Protein AF-A0A1H3KE57-F1 (afdb_monomer)

pLDDT: mean 76.34, std 13.46, range [51.5, 89.31]

Mean predicted aligned error: 12.48 Å

Solvent-accessible surface area (backbone atoms only — not comparable to full-atom values): 4970 Å² total; per-residue (Å²): 133,94,80,90,81,76,88,74,80,81,76,78,73,76,74,74,78,76,72,71,78,77,64,76,68,50,71,68,60,53,51,59,50,35,74,57,37,72,88,50,78,67,87,79,56,51,39,70,54,51,51,52,48,47,51,51,65,75,37,92,65,55,73,69,56,34,32,49,54,51,42,70,74,68,112

Secondary structure (DSSP, 8-state):
-----------------------PPPHHHHHHHHHH-TTS-GGG--HHHHHHHHHHHTSSS-HHHHHHHHHHHH-

Radius of gyration: 23.15 Å; Cα contacts (8 Å, |Δi|>4): 42; chains: 1; bounding box: 30×66×52 Å

Structure (mmCIF, N/CA/C/O backbone):
data_AF-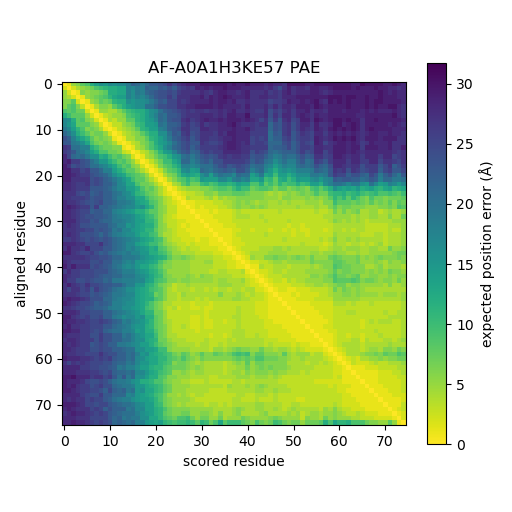A0A1H3KE57-F1
#
_entry.id   AF-A0A1H3KE57-F1
#
loop_
_atom_site.group_PDB
_atom_site.id
_atom_site.type_symbol
_atom_site.label_atom_id
_atom_site.label_alt_id
_atom_site.label_comp_id
_atom_site.label_asym_id
_atom_site.label_entity_id
_atom_site.label_seq_id
_atom_site.pdbx_PDB_ins_code
_atom_site.Cartn_x
_atom_site.Cartn_y
_atom_site.Cartn_z
_atom_site.occupancy
_atom_site.B_iso_or_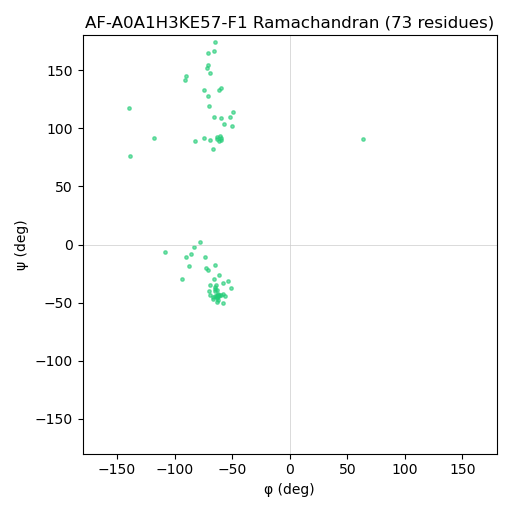equiv
_atom_site.auth_seq_id
_atom_site.auth_comp_id
_atom_site.auth_asym_id
_atom_site.auth_atom_id
_atom_site.pdbx_PDB_model_num
ATOM 1 N N . MET A 1 1 ? -9.995 50.549 36.461 1.00 52.19 1 MET A N 1
ATOM 2 C CA . MET A 1 1 ? -11.399 50.649 35.998 1.00 52.19 1 MET A CA 1
ATOM 3 C C . MET A 1 1 ? -11.776 49.331 35.331 1.00 52.19 1 MET A C 1
ATOM 5 O O . MET A 1 1 ? -11.014 48.870 34.493 1.00 52.19 1 MET A O 1
ATOM 9 N N . LYS A 1 2 ? -12.879 48.698 35.759 1.00 52.53 2 LYS A N 1
ATOM 10 C CA . LYS A 1 2 ? -13.426 47.457 35.179 1.00 52.53 2 LYS A CA 1
ATOM 11 C C . LYS A 1 2 ? -13.816 47.690 33.716 1.00 52.53 2 LYS A C 1
ATOM 13 O O . LYS A 1 2 ? -14.526 48.658 33.456 1.00 52.53 2 LYS A O 1
ATOM 18 N N . ARG A 1 3 ? -13.435 46.795 32.798 1.00 63.62 3 ARG A N 1
ATOM 19 C CA . ARG A 1 3 ? -14.050 46.701 31.464 1.00 63.62 3 ARG A CA 1
ATOM 20 C C . ARG A 1 3 ? -14.224 45.234 31.080 1.00 63.62 3 ARG A C 1
ATOM 22 O O . ARG A 1 3 ? -13.272 44.467 31.034 1.00 63.62 3 ARG A O 1
ATOM 29 N N . ILE A 1 4 ? -15.492 44.899 30.910 1.00 64.50 4 ILE A N 1
ATOM 30 C CA . ILE A 1 4 ? -16.094 43.606 30.618 1.00 64.50 4 ILE A CA 1
ATOM 31 C C . ILE A 1 4 ? -15.749 43.231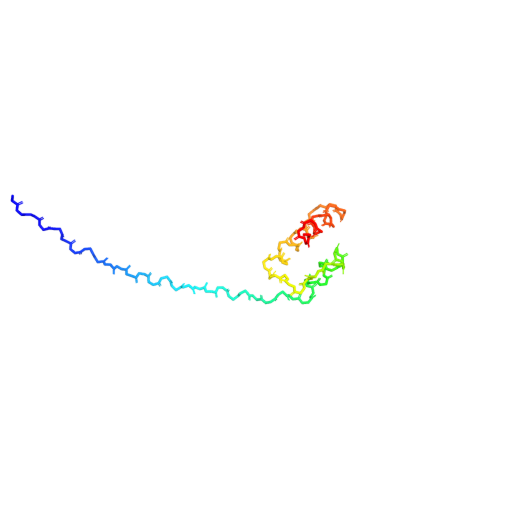 29.171 1.00 64.50 4 ILE A C 1
ATOM 33 O O . ILE A 1 4 ? -15.984 44.035 28.273 1.00 64.50 4 ILE A O 1
ATOM 37 N N . ILE A 1 5 ? -15.209 42.034 28.945 1.00 63.50 5 ILE A N 1
ATOM 38 C CA . ILE A 1 5 ? -15.119 41.418 27.613 1.00 63.50 5 ILE A CA 1
ATOM 39 C C . ILE A 1 5 ? -15.947 40.136 27.720 1.00 63.50 5 ILE A C 1
ATOM 41 O O . ILE A 1 5 ? -15.579 39.209 28.430 1.00 63.50 5 ILE A O 1
ATOM 45 N N . ALA A 1 6 ? -17.235 40.241 27.391 1.00 53.69 6 ALA A N 1
ATOM 46 C CA . ALA A 1 6 ? -17.788 39.836 26.100 1.00 53.69 6 ALA A CA 1
ATOM 47 C C . ALA A 1 6 ? -17.631 38.323 25.901 1.00 53.69 6 ALA A C 1
ATOM 49 O O . ALA A 1 6 ? -16.616 37.826 25.423 1.00 53.69 6 ALA A O 1
ATOM 50 N N . SER A 1 7 ? -18.673 37.614 26.331 1.00 53.28 7 SER A N 1
ATOM 51 C CA . SER A 1 7 ? -18.936 36.203 26.082 1.00 53.28 7 SER A CA 1
ATOM 52 C C . SER A 1 7 ? -18.806 35.894 24.590 1.00 53.28 7 SER A C 1
ATOM 54 O O . SER A 1 7 ? -19.702 36.206 23.805 1.00 53.28 7 SER A O 1
ATOM 56 N N . ALA A 1 8 ? -17.677 35.303 24.203 1.00 60.78 8 ALA A N 1
ATOM 57 C CA . ALA A 1 8 ? -17.487 34.755 22.873 1.00 60.78 8 ALA A CA 1
ATOM 58 C C . ALA A 1 8 ? -18.370 33.509 22.732 1.00 60.78 8 ALA A C 1
ATOM 60 O O . ALA A 1 8 ? -18.259 32.548 23.492 1.00 60.78 8 ALA A O 1
ATOM 61 N N . LEU A 1 9 ? -19.287 33.580 21.775 1.00 55.25 9 LEU A N 1
ATOM 62 C CA . LEU A 1 9 ? -20.187 32.516 21.367 1.00 55.25 9 LEU A CA 1
ATOM 63 C C . LEU A 1 9 ? -19.349 31.319 20.898 1.00 55.25 9 LEU A C 1
ATOM 65 O O . LEU A 1 9 ? -18.695 31.378 19.859 1.00 55.25 9 LEU A O 1
ATOM 69 N N . VAL A 1 10 ? -19.340 30.242 21.684 1.00 60.25 10 VAL A N 1
ATOM 70 C CA . VAL A 1 10 ? -18.742 28.968 21.275 1.00 60.25 10 VAL A CA 1
ATOM 71 C C . VAL A 1 10 ? -19.695 28.338 20.269 1.00 60.25 10 VAL A C 1
ATOM 73 O O . VAL A 1 10 ? -20.641 27.640 20.628 1.00 60.25 10 VAL A O 1
ATOM 76 N N . ALA A 1 11 ? -19.465 28.618 18.990 1.00 51.50 11 ALA A N 1
ATOM 77 C CA . ALA A 1 11 ? -20.005 27.809 17.915 1.00 51.50 11 ALA A CA 1
ATOM 78 C C . ALA A 1 11 ? -19.268 26.466 17.961 1.00 51.50 11 ALA A C 1
ATOM 80 O O . ALA A 1 11 ? -18.207 26.298 17.362 1.00 51.50 11 ALA A O 1
ATOM 81 N N . ALA A 1 12 ? -19.811 25.522 18.728 1.00 55.03 12 ALA A N 1
ATOM 82 C CA . ALA A 1 12 ? -19.442 24.122 18.628 1.00 55.03 12 ALA A CA 1
ATOM 83 C C . ALA A 1 12 ? -19.919 23.625 17.259 1.00 55.03 12 ALA A C 1
ATOM 85 O O . ALA A 1 12 ? -21.002 23.061 17.118 1.00 55.03 12 ALA A O 1
ATOM 86 N N . ALA A 1 13 ? -19.121 23.893 16.226 1.00 56.22 13 ALA A N 1
ATOM 87 C CA . ALA A 1 13 ? -19.189 23.149 14.989 1.00 56.22 13 ALA A CA 1
ATOM 88 C C . ALA A 1 13 ? -18.816 21.712 15.355 1.00 56.22 13 ALA A C 1
ATOM 90 O O . ALA A 1 13 ? -17.641 21.357 15.440 1.00 56.22 13 ALA A O 1
ATOM 91 N N . ALA A 1 14 ? -19.834 20.907 15.656 1.00 56.03 14 ALA A N 1
ATOM 92 C CA . ALA A 1 14 ? -19.724 19.467 15.630 1.00 56.03 14 ALA A CA 1
ATOM 93 C C . ALA A 1 14 ? -19.346 19.110 14.191 1.00 56.03 14 ALA A C 1
ATOM 95 O O . ALA A 1 14 ? -20.201 18.972 13.318 1.00 56.03 14 ALA A O 1
ATOM 96 N N . LEU A 1 15 ? -18.040 19.066 13.930 1.00 58.31 15 LEU A N 1
ATOM 97 C CA . LEU A 1 15 ? -17.474 18.448 12.750 1.00 58.31 15 LEU A CA 1
ATOM 98 C C . LEU A 1 15 ? -17.903 16.991 12.840 1.00 58.31 15 LEU A C 1
ATOM 100 O O . LEU A 1 15 ? -17.286 16.192 13.541 1.00 58.31 15 LEU A O 1
ATOM 104 N N . GLY A 1 16 ? -19.030 16.684 12.199 1.00 54.09 16 GLY A N 1
ATOM 105 C CA . GLY A 1 16 ? -19.437 15.322 11.938 1.00 54.09 16 GLY A CA 1
ATOM 106 C C . GLY A 1 16 ? -18.250 14.653 11.276 1.00 54.09 16 GLY A C 1
ATOM 107 O O . GLY A 1 16 ? -17.865 15.009 10.163 1.00 54.09 16 GLY A O 1
ATOM 108 N N . THR A 1 17 ? -17.618 13.739 12.002 1.00 56.09 17 THR A N 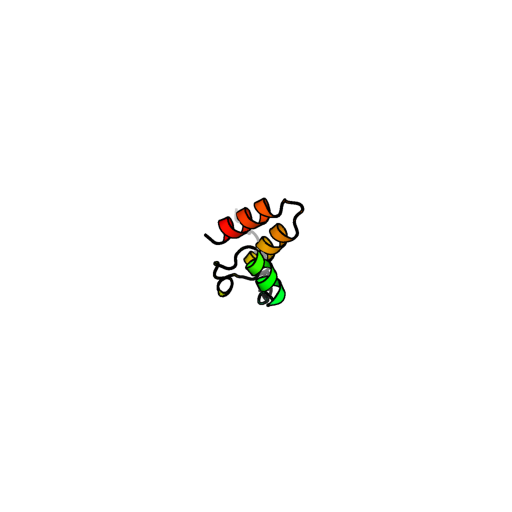1
ATOM 109 C CA . THR A 1 17 ? -16.631 12.833 11.445 1.00 56.09 17 THR A CA 1
ATOM 110 C C . THR A 1 17 ? -17.381 11.990 10.430 1.00 56.09 17 THR A C 1
ATOM 112 O O . THR A 1 17 ? -17.976 10.971 10.775 1.00 56.09 17 THR A O 1
ATOM 115 N N . ALA A 1 18 ? -17.411 12.454 9.181 1.00 54.09 18 ALA A N 1
ATOM 116 C CA . ALA A 1 18 ? -17.707 11.614 8.045 1.00 54.09 18 ALA A CA 1
ATOM 117 C C . ALA A 1 18 ? -16.603 10.558 8.032 1.00 54.09 18 ALA A C 1
ATOM 119 O O . ALA A 1 18 ? -15.527 10.754 7.471 1.00 54.09 18 ALA A O 1
ATOM 120 N N . THR A 1 19 ? -16.840 9.462 8.746 1.00 54.38 19 THR A N 1
ATOM 121 C CA . THR A 1 19 ? -16.140 8.211 8.524 1.00 54.38 19 THR A CA 1
ATOM 122 C C . THR A 1 19 ? -16.469 7.847 7.089 1.00 54.38 19 THR A C 1
ATOM 124 O O . THR A 1 19 ? -17.531 7.284 6.819 1.00 54.38 19 THR A O 1
ATOM 127 N N . ALA A 1 20 ? -15.614 8.272 6.155 1.00 56.56 20 ALA A N 1
ATOM 128 C CA . ALA A 1 20 ? -15.617 7.736 4.812 1.00 56.56 20 ALA A CA 1
ATOM 129 C C . ALA A 1 20 ? -15.605 6.222 4.999 1.00 56.56 20 ALA A C 1
ATOM 131 O O . ALA A 1 20 ? -14.678 5.692 5.615 1.00 56.56 20 ALA A O 1
ATOM 132 N N . ALA A 1 21 ? -16.694 5.566 4.604 1.00 54.25 21 ALA A N 1
ATOM 133 C CA . ALA A 1 21 ? -16.746 4.123 4.581 1.00 54.25 21 ALA A CA 1
ATOM 134 C C . ALA A 1 21 ? -15.590 3.695 3.681 1.00 54.25 21 ALA A C 1
ATOM 136 O O . ALA A 1 21 ? -15.632 3.911 2.472 1.00 54.25 21 ALA A O 1
ATOM 137 N N . VAL A 1 22 ? -14.517 3.212 4.300 1.00 57.81 22 VAL A N 1
ATOM 138 C CA . VAL A 1 22 ? -13.462 2.511 3.588 1.00 57.81 22 VAL A CA 1
ATOM 139 C C . VAL A 1 22 ? -14.177 1.263 3.102 1.00 57.81 22 VAL A C 1
ATOM 141 O O . VAL A 1 22 ? -14.665 0.479 3.921 1.00 57.81 22 VAL A O 1
ATOM 144 N N . ALA A 1 23 ? -14.398 1.172 1.797 1.00 63.91 23 ALA A N 1
ATOM 145 C CA . ALA A 1 23 ? -14.983 -0.024 1.232 1.00 63.91 23 ALA A CA 1
ATOM 146 C C . ALA A 1 23 ? -13.980 -1.180 1.452 1.00 63.91 23 ALA A C 1
ATOM 148 O O . ALA A 1 23 ? -12.905 -1.011 2.034 1.00 63.91 23 ALA A O 1
ATOM 149 N N . ALA A 1 24 ? -14.359 -2.403 1.113 1.00 70.56 24 ALA A N 1
ATOM 150 C CA . ALA A 1 24 ? -13.400 -3.499 1.124 1.00 70.56 24 ALA A CA 1
ATOM 1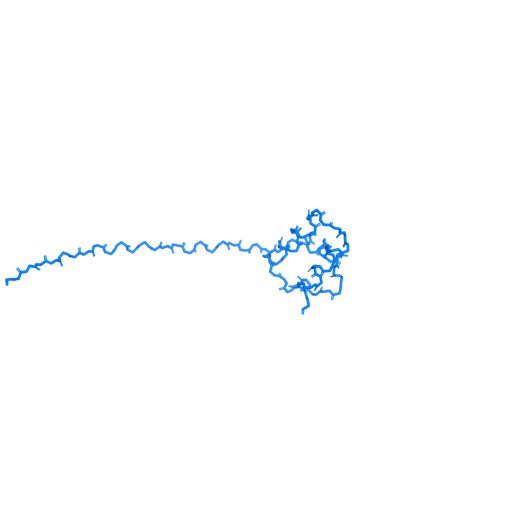51 C C . ALA A 1 24 ? -12.757 -3.592 -0.265 1.00 70.56 24 ALA A C 1
ATOM 153 O O . ALA A 1 24 ? -13.483 -3.458 -1.258 1.00 70.56 24 ALA A O 1
ATOM 154 N N . PRO A 1 25 ? -11.445 -3.887 -0.357 1.00 76.31 25 PRO A N 1
ATOM 155 C CA . PRO A 1 25 ? -10.801 -4.028 -1.649 1.00 76.31 25 PRO A CA 1
ATOM 156 C C . PRO A 1 25 ? -11.483 -5.147 -2.435 1.00 76.31 25 PRO A C 1
ATOM 158 O O . PRO A 1 25 ? -11.798 -6.218 -1.910 1.00 76.31 25 PRO A O 1
ATOM 161 N N . THR A 1 26 ? -11.757 -4.887 -3.709 1.00 83.88 26 THR A N 1
ATOM 162 C CA . THR A 1 26 ? -12.468 -5.847 -4.556 1.00 83.88 26 THR A CA 1
ATOM 163 C C . THR A 1 26 ? -11.568 -7.038 -4.900 1.00 83.88 26 THR A C 1
ATOM 165 O O . THR A 1 26 ? -10.351 -6.905 -5.024 1.00 83.88 26 THR A O 1
ATOM 168 N N . GLN A 1 27 ? -12.158 -8.215 -5.138 1.00 81.06 27 GLN A N 1
ATOM 169 C CA . GLN A 1 27 ? -11.389 -9.402 -5.544 1.00 81.06 27 GLN A CA 1
ATOM 170 C C . GLN A 1 27 ? -10.582 -9.193 -6.835 1.00 81.06 27 GLN A C 1
ATOM 172 O O . GLN A 1 27 ? -9.497 -9.751 -6.966 1.00 81.06 27 GLN A O 1
ATOM 177 N N . GLY A 1 28 ? -11.084 -8.383 -7.775 1.00 83.69 28 GLY A N 1
ATOM 178 C CA . GLY A 1 28 ? -10.357 -8.066 -9.007 1.00 83.69 28 GLY A CA 1
ATOM 179 C C . GLY A 1 28 ? -9.055 -7.315 -8.728 1.00 83.69 28 GLY A C 1
ATOM 180 O O . GLY A 1 28 ? -8.000 -7.705 -9.217 1.00 83.69 28 GLY A O 1
ATOM 181 N N . GLN A 1 29 ? -9.119 -6.309 -7.855 1.00 85.81 29 GLN A N 1
ATOM 182 C CA . GLN A 1 29 ? -7.960 -5.523 -7.429 1.00 85.81 29 GLN A CA 1
ATOM 183 C C . GLN A 1 29 ? -6.904 -6.378 -6.723 1.00 85.81 29 GLN A C 1
ATOM 185 O O . GLN A 1 29 ? -5.713 -6.261 -7.007 1.00 85.81 29 GLN A O 1
ATOM 190 N N . LEU A 1 30 ? -7.339 -7.271 -5.830 1.00 85.50 30 LEU A N 1
ATOM 191 C CA . LEU A 1 30 ? -6.438 -8.196 -5.143 1.00 85.50 30 LEU A CA 1
ATOM 192 C C . LEU A 1 30 ? -5.792 -9.184 -6.121 1.00 85.50 30 LEU A C 1
ATOM 194 O O . LEU A 1 30 ? -4.609 -9.474 -5.995 1.00 85.50 30 LEU A O 1
ATOM 198 N N . ASN A 1 31 ? -6.528 -9.666 -7.127 1.00 88.06 31 ASN A N 1
ATOM 199 C CA . ASN A 1 31 ? -5.983 -10.560 -8.149 1.00 88.06 31 ASN A CA 1
ATOM 200 C C . ASN A 1 31 ? -4.911 -9.881 -9.017 1.00 88.06 31 ASN A C 1
ATOM 202 O O . ASN A 1 31 ? -3.924 -10.518 -9.388 1.00 88.06 31 ASN A O 1
ATOM 206 N N . ASP A 1 32 ? -5.082 -8.596 -9.326 1.00 87.06 32 ASP A N 1
ATOM 207 C CA . ASP A 1 32 ? -4.061 -7.838 -10.046 1.00 87.06 32 ASP A CA 1
ATOM 208 C C . ASP A 1 32 ? -2.790 -7.709 -9.210 1.00 87.06 32 ASP A C 1
ATOM 210 O O . ASP A 1 32 ? -1.713 -8.000 -9.716 1.00 87.06 32 ASP A O 1
ATOM 214 N N . ILE A 1 33 ? -2.896 -7.400 -7.916 1.00 85.56 33 ILE A N 1
ATOM 215 C CA . ILE A 1 33 ? -1.734 -7.358 -7.012 1.00 85.56 33 ILE A CA 1
ATOM 216 C C . ILE A 1 33 ? -1.100 -8.751 -6.853 1.00 85.56 33 ILE A C 1
ATOM 218 O O . ILE A 1 33 ? 0.125 -8.874 -6.901 1.00 85.56 33 ILE A O 1
ATOM 222 N N . ALA A 1 34 ? -1.905 -9.813 -6.757 1.00 87.56 34 ALA A N 1
ATOM 223 C CA . ALA A 1 34 ? -1.437 -11.196 -6.622 1.00 87.56 34 ALA A CA 1
ATOM 224 C C . ALA A 1 34 ? -0.589 -11.664 -7.812 1.00 87.56 34 ALA A C 1
ATOM 226 O O . ALA A 1 34 ? 0.277 -12.520 -7.654 1.00 87.56 34 ALA A O 1
ATOM 227 N N . ARG A 1 35 ? -0.779 -11.090 -9.007 1.00 87.44 35 ARG A N 1
ATOM 228 C CA . ARG A 1 35 ? 0.108 -11.351 -10.156 1.00 87.44 35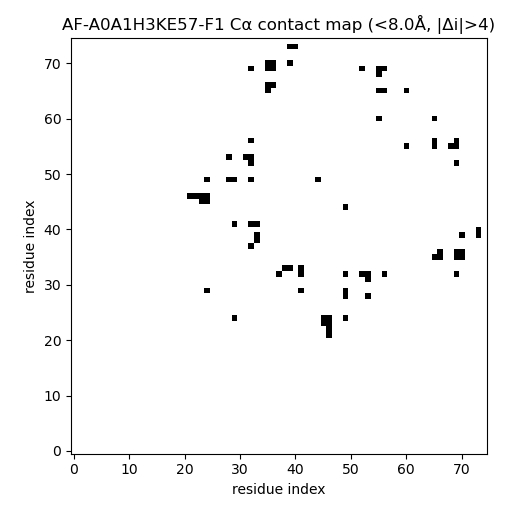 ARG A CA 1
ATOM 229 C C . ARG A 1 35 ? 1.527 -10.830 -9.951 1.00 87.44 35 ARG A C 1
ATOM 231 O O . ARG A 1 35 ? 2.457 -11.397 -10.523 1.00 87.44 35 ARG A O 1
ATOM 238 N N . TYR A 1 36 ? 1.691 -9.760 -9.179 1.00 85.50 36 TYR A N 1
ATOM 239 C CA . TYR A 1 36 ? 2.988 -9.139 -8.905 1.00 85.50 36 TYR A CA 1
ATOM 240 C C . TYR A 1 36 ? 3.622 -9.665 -7.613 1.00 85.50 36 TYR A C 1
ATOM 242 O O . TYR A 1 36 ? 4.849 -9.725 -7.536 1.00 85.50 36 TYR A O 1
ATOM 250 N N . ALA A 1 37 ? 2.804 -10.078 -6.641 1.00 85.75 37 ALA A N 1
ATOM 251 C CA . ALA A 1 37 ? 3.238 -10.660 -5.374 1.00 85.75 37 ALA A CA 1
ATOM 252 C C . ALA A 1 37 ? 2.348 -11.854 -4.965 1.00 85.75 37 ALA A C 1
ATOM 254 O O . ALA A 1 37 ? 1.504 -11.723 -4.080 1.00 85.75 37 ALA A O 1
ATOM 255 N N . PRO A 1 38 ? 2.522 -13.029 -5.600 1.00 83.06 38 PRO A N 1
ATOM 256 C CA . PRO A 1 38 ? 1.708 -14.217 -5.318 1.00 83.06 38 PRO A CA 1
ATOM 257 C C . PRO A 1 38 ? 2.016 -14.850 -3.956 1.00 83.06 38 PRO A C 1
ATOM 259 O O . PRO A 1 38 ? 1.191 -15.577 -3.411 1.00 83.06 38 PRO A O 1
ATOM 262 N N . GLU A 1 39 ? 3.207 -14.589 -3.419 1.00 84.31 39 GLU A N 1
ATOM 263 C CA . GLU A 1 39 ? 3.645 -15.052 -2.101 1.00 84.31 39 GLU A CA 1
ATOM 264 C C . GLU A 1 39 ? 3.216 -14.135 -0.940 1.00 84.31 39 GLU A C 1
ATOM 266 O O . GLU A 1 39 ? 3.390 -14.512 0.217 1.00 84.31 39 GLU A O 1
ATOM 271 N N . ALA A 1 40 ? 2.658 -12.953 -1.224 1.00 81.19 40 ALA A N 1
ATOM 272 C CA . ALA A 1 40 ? 2.286 -11.981 -0.200 1.00 81.19 40 ALA A CA 1
ATOM 273 C C . ALA A 1 40 ? 0.848 -12.174 0.302 1.00 81.19 40 ALA A C 1
ATOM 275 O O . ALA A 1 40 ? -0.061 -12.493 -0.468 1.00 81.19 40 ALA A O 1
ATOM 276 N N . ASP A 1 41 ? 0.620 -11.928 1.596 1.00 83.69 41 ASP A N 1
ATOM 277 C CA . ASP A 1 41 ? -0.714 -12.036 2.191 1.00 83.69 41 ASP A CA 1
ATOM 278 C C . ASP A 1 41 ? -1.549 -10.773 1.953 1.00 83.69 41 ASP A C 1
ATOM 280 O O . ASP A 1 41 ? -1.591 -9.841 2.759 1.00 83.69 4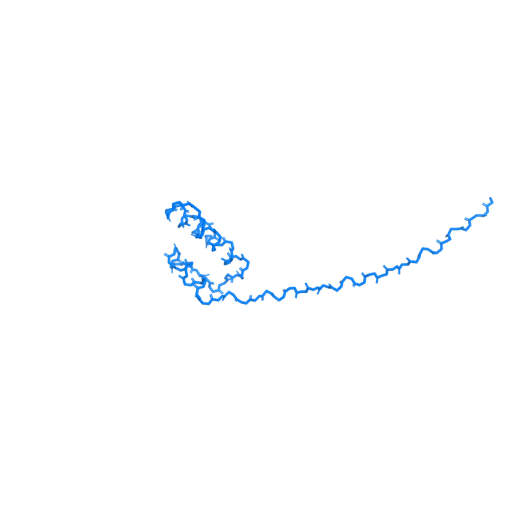1 ASP A O 1
ATOM 284 N N . LEU A 1 42 ? -2.269 -10.773 0.834 1.00 83.12 42 LEU A N 1
ATOM 285 C CA . LEU A 1 42 ? -3.139 -9.668 0.436 1.00 83.12 42 LEU A CA 1
ATOM 286 C C . LEU A 1 42 ? -4.428 -9.573 1.266 1.00 83.12 42 LEU A C 1
ATOM 288 O O . LEU A 1 42 ? -5.151 -8.584 1.156 1.00 83.12 42 LEU A O 1
ATOM 292 N N . SER A 1 43 ? -4.733 -10.582 2.089 1.00 80.94 43 SER A N 1
ATOM 293 C CA . SER A 1 43 ? -5.953 -10.621 2.911 1.00 80.94 43 SER A CA 1
ATOM 294 C C . SER A 1 43 ? -5.895 -9.639 4.077 1.00 80.94 43 SER A C 1
ATOM 296 O O . SER A 1 43 ? -6.928 -9.281 4.642 1.00 80.94 43 SER A O 1
ATOM 298 N N . THR A 1 44 ? -4.684 -9.223 4.449 1.00 82.44 44 THR A N 1
ATOM 299 C CA . THR A 1 44 ? -4.429 -8.275 5.538 1.00 82.44 44 THR A CA 1
ATOM 300 C C . THR A 1 44 ? -4.407 -6.822 5.070 1.00 82.44 44 THR A C 1
ATOM 302 O O . THR A 1 44 ? -4.455 -5.919 5.904 1.00 82.44 44 THR A O 1
ATOM 305 N N . LEU A 1 45 ? -4.390 -6.592 3.751 1.00 82.88 45 LEU A N 1
ATOM 306 C CA . LEU A 1 45 ? -4.292 -5.258 3.175 1.00 82.88 45 LEU A CA 1
ATOM 307 C C . LEU A 1 45 ? -5.603 -4.481 3.292 1.00 82.88 45 LEU A C 1
ATOM 309 O O . LEU A 1 45 ? -6.687 -4.941 2.924 1.00 82.88 45 LEU A O 1
ATOM 313 N N . SER A 1 46 ? -5.481 -3.237 3.733 1.00 85.38 46 SER A N 1
ATOM 314 C CA . SER A 1 46 ? -6.528 -2.227 3.668 1.00 85.38 46 SER A CA 1
ATOM 315 C C . SER A 1 46 ? -6.754 -1.763 2.227 1.00 85.38 46 SER A C 1
ATOM 317 O O . SER A 1 46 ? -5.833 -1.734 1.410 1.00 85.38 46 SER A O 1
ATOM 319 N N . GLU A 1 47 ? -7.957 -1.272 1.913 1.00 83.38 47 GLU A N 1
ATOM 320 C CA . GLU A 1 47 ? -8.234 -0.627 0.620 1.00 83.38 47 GLU A CA 1
ATOM 321 C C . GLU A 1 47 ? -7.236 0.460 0.252 1.00 83.38 47 GLU A C 1
ATOM 323 O O . GLU A 1 47 ? -6.897 0.622 -0.917 1.00 83.38 47 GLU A O 1
ATOM 328 N N . ARG A 1 48 ? -6.777 1.230 1.241 1.00 83.56 48 ARG A N 1
ATOM 329 C CA . ARG A 1 48 ? -5.805 2.295 0.998 1.00 83.56 48 ARG A CA 1
ATOM 330 C C . ARG A 1 48 ? -4.507 1.719 0.441 1.00 83.56 48 ARG A C 1
ATOM 332 O O . ARG A 1 48 ? -3.964 2.277 -0.505 1.00 83.56 48 ARG A O 1
ATOM 339 N N . GLU A 1 49 ? -4.036 0.623 1.020 1.00 87.12 49 GLU A N 1
ATOM 340 C CA . GLU A 1 49 ? -2.795 -0.047 0.629 1.00 87.12 49 GLU A CA 1
ATOM 341 C C . GLU A 1 49 ? -2.962 -0.698 -0.743 1.00 87.12 49 GLU A C 1
ATOM 343 O O . GLU A 1 49 ? -2.138 -0.487 -1.630 1.00 87.12 49 GLU A O 1
ATOM 348 N N . VAL A 1 50 ? -4.096 -1.365 -0.973 1.00 88.00 50 VAL A N 1
ATOM 349 C CA . VAL A 1 50 ? -4.472 -1.900 -2.290 1.00 88.00 50 VAL A CA 1
ATOM 350 C C . VAL A 1 50 ? -4.488 -0.802 -3.351 1.00 88.00 50 VAL A C 1
ATOM 352 O O . VAL A 1 50 ? -3.945 -0.985 -4.436 1.00 88.00 50 VAL A O 1
ATOM 355 N N . ASN A 1 51 ? -5.055 0.366 -3.055 1.00 87.38 51 ASN A N 1
ATOM 356 C CA . ASN A 1 51 ? -5.126 1.461 -4.017 1.00 87.38 51 ASN A CA 1
ATOM 357 C C . ASN A 1 51 ? -3.746 2.079 -4.305 1.00 87.38 51 ASN A C 1
ATOM 359 O O . ASN A 1 51 ? -3.467 2.465 -5.441 1.00 87.38 51 ASN A O 1
ATOM 363 N N . VAL A 1 52 ? -2.859 2.138 -3.306 1.00 87.75 52 VAL A N 1
ATOM 364 C CA . VAL A 1 52 ? -1.452 2.534 -3.499 1.00 87.75 52 VAL A CA 1
ATOM 365 C C . VAL A 1 52 ? -0.743 1.535 -4.413 1.00 87.75 52 VAL A C 1
ATOM 367 O O . VAL A 1 52 ? -0.151 1.940 -5.412 1.00 87.75 52 VAL A O 1
ATOM 370 N N . LEU A 1 53 ? -0.872 0.237 -4.135 1.00 87.75 53 LEU A N 1
ATOM 371 C CA . LEU A 1 53 ? -0.287 -0.837 -4.942 1.00 87.75 53 LEU A CA 1
ATOM 372 C C . LEU A 1 53 ? -0.809 -0.817 -6.384 1.00 87.75 53 LEU A C 1
ATOM 374 O O . LEU A 1 53 ? -0.025 -0.897 -7.326 1.00 87.75 53 LEU A O 1
ATOM 378 N N . LEU A 1 54 ? -2.113 -0.623 -6.584 1.00 88.12 54 LEU A N 1
ATOM 379 C CA . LEU A 1 54 ? -2.706 -0.478 -7.917 1.00 88.12 54 LEU A CA 1
ATOM 380 C C . LEU A 1 54 ? -2.211 0.762 -8.651 1.00 88.12 54 LEU A C 1
ATOM 382 O O . LEU A 1 54 ? -2.051 0.721 -9.866 1.00 88.12 54 LEU A O 1
ATOM 386 N N . THR A 1 55 ? -1.958 1.860 -7.938 1.00 88.88 55 THR A N 1
ATOM 387 C CA . THR A 1 55 ? -1.391 3.071 -8.546 1.00 88.88 55 THR A CA 1
ATOM 388 C C . THR A 1 55 ? 0.009 2.791 -9.091 1.00 88.88 55 THR A C 1
ATOM 390 O O . THR A 1 55 ? 0.335 3.238 -10.187 1.00 88.88 55 THR A O 1
ATOM 393 N N . VAL A 1 56 ? 0.809 1.997 -8.375 1.00 88.75 56 VAL A N 1
ATOM 394 C CA . VAL A 1 56 ? 2.124 1.531 -8.841 1.00 88.75 56 VAL A CA 1
ATOM 395 C C . VAL A 1 56 ? 1.976 0.580 -10.034 1.00 88.75 56 VAL A C 1
ATOM 397 O O . VAL A 1 56 ? 2.637 0.756 -11.056 1.00 88.75 56 VAL A O 1
ATOM 400 N N . ILE A 1 57 ? 1.065 -0.396 -9.955 1.00 87.44 57 ILE A N 1
ATOM 401 C CA . ILE A 1 57 ? 0.828 -1.387 -11.020 1.00 87.44 57 ILE A CA 1
ATOM 402 C C . ILE A 1 57 ? 0.336 -0.724 -12.316 1.00 87.44 57 ILE A C 1
ATOM 404 O O . ILE A 1 57 ? 0.806 -1.057 -13.405 1.00 87.44 57 ILE A O 1
ATOM 408 N N . HIS A 1 58 ? -0.578 0.240 -12.218 1.00 88.31 58 HIS A N 1
ATOM 409 C CA . HIS A 1 58 ? -1.086 1.012 -13.356 1.00 88.31 58 HIS A CA 1
ATOM 410 C C . HIS A 1 58 ? -0.177 2.184 -13.750 1.00 88.31 58 HIS A C 1
ATOM 412 O O . HIS A 1 58 ? -0.467 2.885 -14.721 1.00 88.31 58 HIS A O 1
ATOM 418 N N . GLY A 1 59 ? 0.921 2.395 -13.023 1.00 86.12 59 GLY A N 1
ATOM 419 C CA . GLY A 1 59 ? 1.930 3.395 -13.335 1.00 86.12 59 GLY A CA 1
ATOM 420 C C . GLY A 1 59 ? 2.670 3.106 -14.644 1.00 86.12 59 GLY A C 1
ATOM 421 O O . GLY A 1 59 ? 2.612 2.008 -15.209 1.00 86.12 59 GLY A O 1
ATOM 422 N N . GLY A 1 60 ? 3.398 4.114 -15.125 1.00 86.00 60 GLY A N 1
ATOM 423 C CA . GLY A 1 60 ? 4.199 4.034 -16.352 1.00 86.00 60 GLY A CA 1
ATOM 424 C C . GLY A 1 60 ? 5.534 3.296 -16.203 1.00 86.00 60 GLY A C 1
ATOM 425 O O . GLY A 1 60 ? 6.298 3.249 -17.164 1.00 86.00 60 GLY A O 1
ATOM 426 N N . ASP A 1 61 ? 5.832 2.754 -15.022 1.00 87.38 61 ASP A N 1
ATOM 427 C CA . ASP A 1 61 ? 7.101 2.089 -14.735 1.00 87.38 61 ASP A CA 1
ATOM 428 C C . ASP A 1 61 ? 7.239 0.736 -15.450 1.00 87.38 61 ASP A C 1
ATOM 430 O O . ASP A 1 61 ? 6.273 0.138 -15.935 1.00 87.38 61 ASP A O 1
ATOM 434 N N . SER A 1 62 ? 8.466 0.218 -15.504 1.00 88.44 62 SER A N 1
ATOM 435 C CA . SER A 1 62 ? 8.720 -1.116 -16.053 1.00 88.44 62 SER A CA 1
ATOM 436 C C . SER A 1 62 ? 8.142 -2.205 -15.143 1.00 88.44 62 SER A C 1
ATOM 438 O O . SER A 1 62 ? 8.177 -2.089 -13.922 1.00 88.44 62 SER A O 1
ATOM 440 N N . GLU A 1 63 ? 7.691 -3.325 -15.716 1.00 85.00 63 GLU A N 1
ATOM 441 C CA . GLU A 1 63 ? 7.112 -4.454 -14.960 1.00 85.00 63 GLU A CA 1
ATOM 442 C C . GLU A 1 63 ? 8.022 -4.979 -13.833 1.00 85.00 63 GLU A C 1
ATOM 444 O O . GLU A 1 63 ? 7.543 -5.449 -12.801 1.00 85.00 63 GLU A O 1
ATOM 449 N N . SER A 1 64 ? 9.344 -4.901 -14.014 1.00 85.38 64 SER A N 1
ATOM 450 C CA . SER A 1 64 ? 10.319 -5.260 -12.978 1.00 85.38 64 SER A CA 1
ATOM 451 C C . SER A 1 64 ? 10.349 -4.262 -11.819 1.00 85.38 64 SER A C 1
ATOM 453 O O . SER A 1 64 ? 10.423 -4.692 -10.671 1.00 85.38 64 SER A O 1
ATOM 455 N N . GLU A 1 65 ? 10.240 -2.963 -12.107 1.00 86.75 65 GLU A N 1
ATOM 456 C CA . GLU A 1 65 ? 10.143 -1.900 -11.098 1.00 86.75 65 GLU A CA 1
ATOM 457 C C . GLU A 1 65 ? 8.85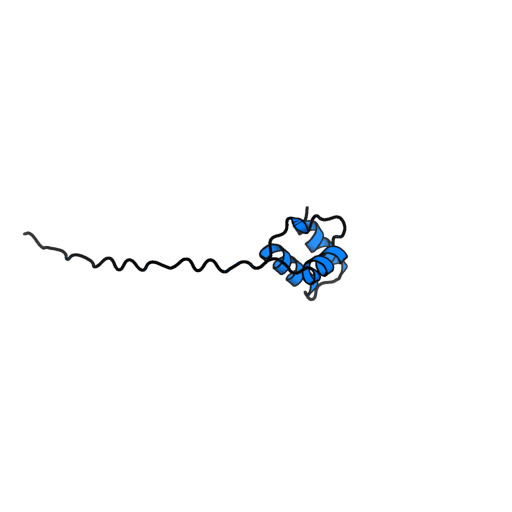9 -2.068 -10.282 1.00 86.75 65 GLU A C 1
ATOM 459 O O . GLU A 1 65 ? 8.894 -2.068 -9.055 1.00 86.75 65 GLU A O 1
ATOM 464 N N . LYS A 1 66 ? 7.737 -2.320 -10.970 1.00 89.31 66 LYS A N 1
ATOM 465 C CA . LYS A 1 66 ? 6.433 -2.563 -10.345 1.00 89.31 66 LYS A CA 1
ATOM 466 C C . LYS A 1 66 ? 6.479 -3.746 -9.391 1.00 89.31 66 LYS A C 1
ATOM 468 O O . LYS A 1 66 ? 6.079 -3.610 -8.242 1.00 89.31 66 LYS A O 1
ATOM 473 N N . ARG A 1 67 ? 7.013 -4.895 -9.825 1.00 85.69 67 ARG A N 1
ATOM 474 C CA . ARG A 1 67 ? 7.180 -6.068 -8.945 1.00 85.69 67 ARG A CA 1
ATOM 475 C C . ARG A 1 67 ? 8.036 -5.759 -7.723 1.00 85.69 67 ARG A C 1
ATOM 477 O O . ARG A 1 67 ? 7.702 -6.206 -6.631 1.00 85.69 67 ARG A O 1
ATOM 484 N N . ASN A 1 68 ? 9.130 -5.024 -7.906 1.00 88.00 68 ASN A N 1
ATOM 485 C CA . ASN A 1 68 ? 10.030 -4.681 -6.810 1.00 88.00 68 ASN A CA 1
ATOM 486 C C . ASN A 1 68 ? 9.348 -3.740 -5.807 1.00 88.00 68 ASN A C 1
ATOM 488 O O . ASN A 1 68 ? 9.366 -4.003 -4.611 1.00 88.00 68 ASN A O 1
ATOM 492 N N . ALA A 1 69 ? 8.654 -2.711 -6.293 1.00 86.31 69 ALA A N 1
ATOM 493 C CA . ALA A 1 69 ? 7.892 -1.789 -5.459 1.00 86.31 69 ALA A CA 1
ATOM 494 C C . ALA A 1 69 ? 6.745 -2.483 -4.709 1.00 86.31 69 ALA A C 1
ATOM 496 O O . ALA A 1 69 ? 6.571 -2.247 -3.518 1.00 86.31 69 ALA A O 1
ATOM 497 N N . VAL A 1 70 ? 5.997 -3.371 -5.377 1.00 86.50 70 VAL A N 1
ATOM 498 C CA . VAL A 1 70 ? 4.924 -4.158 -4.745 1.00 86.50 70 VAL A CA 1
ATOM 499 C C . VAL A 1 70 ? 5.499 -5.059 -3.651 1.00 86.50 70 VAL A C 1
ATOM 501 O O . VAL A 1 70 ? 4.989 -5.041 -2.539 1.00 86.50 70 VAL A O 1
ATOM 504 N N . ARG A 1 71 ? 6.587 -5.797 -3.915 1.00 84.62 71 ARG A N 1
ATOM 505 C CA . ARG A 1 71 ? 7.242 -6.630 -2.890 1.00 84.62 71 ARG A CA 1
ATOM 506 C C . ARG A 1 71 ? 7.807 -5.806 -1.742 1.00 84.62 71 ARG A C 1
ATOM 508 O O . ARG A 1 71 ? 7.565 -6.158 -0.603 1.00 84.62 71 ARG A O 1
ATOM 515 N N . GLY A 1 72 ? 8.479 -4.692 -2.023 1.00 85.31 72 GLY A N 1
ATOM 516 C CA . GLY A 1 72 ? 9.020 -3.810 -0.985 1.00 85.31 72 GLY A CA 1
ATOM 517 C C . GLY A 1 72 ? 7.954 -3.137 -0.117 1.00 85.31 72 GLY A C 1
ATOM 518 O O . GLY A 1 72 ? 8.277 -2.649 0.958 1.00 85.31 72 GLY A O 1
ATOM 519 N N . TYR A 1 73 ? 6.699 -3.099 -0.570 1.00 83.25 73 TYR A N 1
ATO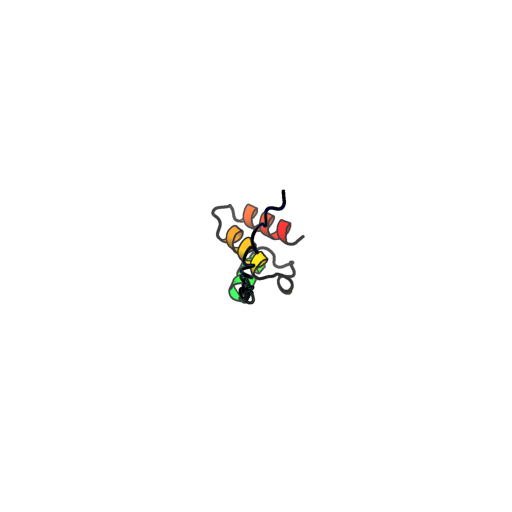M 520 C CA . TYR A 1 73 ? 5.566 -2.626 0.226 1.00 83.25 73 TYR A CA 1
ATOM 521 C C . TYR A 1 73 ? 4.932 -3.735 1.086 1.00 83.25 73 TYR A C 1
ATOM 523 O O . TYR A 1 73 ? 4.173 -3.429 2.000 1.00 83.25 73 TYR A O 1
ATOM 531 N N . LEU A 1 74 ? 5.192 -5.007 0.761 1.00 81.25 74 LEU A N 1
ATOM 532 C CA . LEU A 1 74 ? 4.579 -6.192 1.378 1.00 81.25 74 LEU A CA 1
ATOM 533 C C . LEU A 1 74 ? 5.544 -6.985 2.284 1.00 81.25 74 LEU A C 1
ATOM 535 O O . LEU A 1 74 ? 5.101 -7.946 2.911 1.00 81.25 74 LEU A O 1
ATOM 539 N N . ASP A 1 75 ? 6.826 -6.611 2.314 1.00 75.25 75 ASP A N 1
ATOM 540 C CA . ASP A 1 75 ? 7.877 -7.119 3.219 1.00 75.25 75 ASP A CA 1
ATOM 541 C C . ASP A 1 75 ? 7.796 -6.422 4.592 1.00 75.25 75 ASP A C 1
ATOM 543 O O . ASP A 1 75 ? 7.862 -7.126 5.627 1.00 75.25 75 ASP A O 1
#

Sequence (75 aa):
MKRIIASALVAAAALGTATAAVAAPTQGQLNDIARYAPEADLSTLSEREVNVLLTVIHGGDSESEKRNAVRGYLD

Foldseek 3Di:
DDDDDDDDDPPPPPPPPPPPPQDADDPVLLVLLCVLPVPFDCVPDGSVLSVVLVCLSPDPDDSVVSSVVSVVSRD

Organism: NCBI:txid321339